Protein AF-A0AAD3T9Q0-F1 (afdb_monomer_lite)

Foldseek 3Di:
DDDDDDDDPPPDPPDPDDVVVVVVVVVVVVVVVVVPPDDPLRVVVVVVVVDDDPPCLQVQSDPPDPQNCPTRQFHADPPSHTDGGDRDDPDPPDDDDPVPPPPDDDDDDDPPPPPVVVDDD

Radius of gyration: 26.7 Å; chains: 1; bounding box: 30×69×76 Å

pLDDT: mean 71.93, std 17.14, range [41.38, 94.06]

Structure (mmCIF, N/CA/C/O backbone):
data_AF-A0AAD3T9Q0-F1
#
_entry.id   AF-A0AAD3T9Q0-F1
#
loop_
_atom_site.group_PDB
_atom_site.id
_atom_site.type_symbol
_atom_site.label_atom_id
_atom_site.label_alt_id
_atom_site.label_comp_id
_atom_site.label_asym_id
_atom_site.label_entity_id
_atom_site.label_seq_id
_atom_site.pdbx_PDB_ins_code
_atom_site.Cartn_x
_a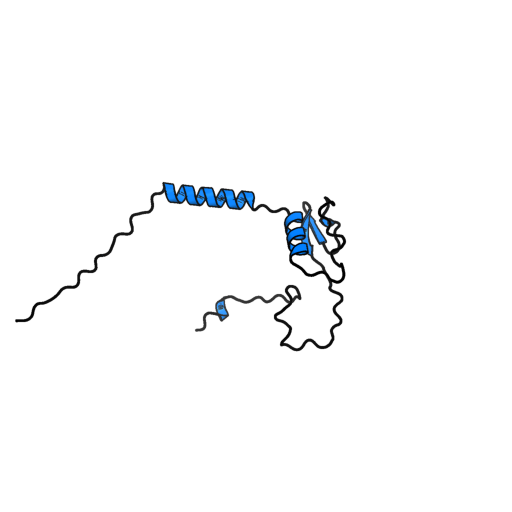tom_site.Cartn_y
_atom_site.Cartn_z
_atom_site.occupancy
_atom_site.B_iso_or_equiv
_atom_site.auth_seq_id
_atom_site.auth_comp_id
_atom_site.auth_asym_id
_atom_site.auth_atom_id
_atom_site.pdbx_PDB_model_num
ATOM 1 N N . MET A 1 1 ? 9.431 -57.818 58.057 1.00 43.84 1 MET A N 1
ATOM 2 C CA . MET A 1 1 ? 9.690 -56.364 58.006 1.00 43.84 1 MET A CA 1
ATOM 3 C C . MET A 1 1 ? 9.449 -55.894 56.583 1.00 43.84 1 MET A C 1
ATOM 5 O O . MET A 1 1 ? 10.205 -56.279 55.707 1.00 43.84 1 MET A O 1
ATOM 9 N N . GLY A 1 2 ? 8.376 -55.151 56.332 1.00 46.41 2 GLY A N 1
ATOM 10 C CA . GLY A 1 2 ? 8.101 -54.575 55.016 1.00 46.41 2 GLY A CA 1
ATOM 11 C C . GLY A 1 2 ? 7.403 -53.241 55.217 1.00 46.41 2 GLY A C 1
ATOM 12 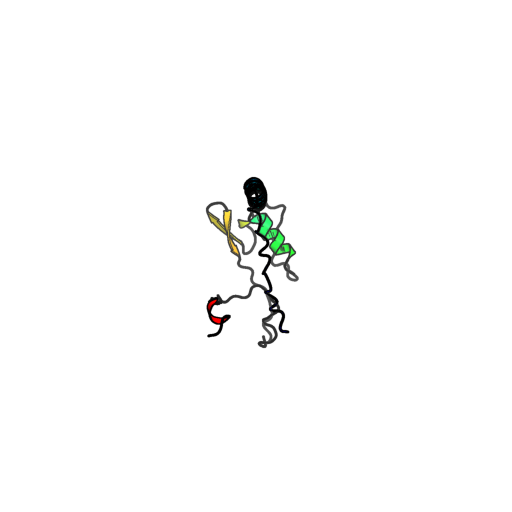O O . GLY A 1 2 ? 6.208 -53.206 55.489 1.00 46.41 2 GLY A O 1
ATOM 13 N N . SER A 1 3 ? 8.171 -52.158 55.203 1.00 46.38 3 SER A N 1
ATOM 14 C CA . SER A 1 3 ? 7.682 -50.790 55.351 1.00 46.38 3 SER A CA 1
ATOM 15 C C . SER A 1 3 ? 6.945 -50.384 54.075 1.00 46.38 3 SER A C 1
ATOM 17 O O . SER A 1 3 ? 7.551 -50.267 53.014 1.00 46.38 3 SER A O 1
ATOM 19 N N . SER A 1 4 ? 5.631 -50.180 54.173 1.00 47.03 4 SER A N 1
ATOM 20 C CA . SER A 1 4 ? 4.832 -49.629 53.078 1.00 47.03 4 SER A CA 1
ATOM 21 C C . SER A 1 4 ? 5.047 -48.113 53.008 1.00 47.03 4 SER A C 1
ATOM 23 O O . SER A 1 4 ? 4.692 -47.390 53.938 1.00 47.03 4 SER A O 1
ATOM 25 N N . LEU A 1 5 ? 5.673 -47.635 51.930 1.00 57.94 5 LEU A N 1
ATOM 26 C CA . LEU A 1 5 ? 5.883 -46.214 51.635 1.00 57.94 5 LEU A CA 1
ATOM 27 C C . LEU A 1 5 ? 4.757 -45.719 50.722 1.00 57.94 5 LEU A C 1
ATOM 29 O O . LEU A 1 5 ? 4.727 -46.026 49.533 1.00 57.94 5 LEU A O 1
ATOM 33 N N . THR A 1 6 ? 3.833 -44.928 51.263 1.00 51.44 6 THR A N 1
ATOM 34 C CA . THR A 1 6 ? 2.826 -44.226 50.457 1.00 51.44 6 THR A CA 1
ATOM 35 C C . THR A 1 6 ? 3.408 -42.916 49.926 1.00 51.44 6 THR A C 1
ATOM 37 O O . THR A 1 6 ? 3.654 -41.991 50.702 1.00 51.44 6 THR A O 1
ATOM 40 N N . ILE A 1 7 ? 3.606 -42.809 48.610 1.00 62.97 7 ILE A N 1
ATOM 41 C CA . ILE A 1 7 ? 3.955 -41.546 47.944 1.00 62.97 7 ILE A CA 1
ATOM 42 C C . ILE A 1 7 ? 2.699 -40.670 47.911 1.00 62.97 7 ILE A C 1
ATOM 44 O O . ILE A 1 7 ? 1.715 -41.001 47.250 1.00 62.97 7 ILE A O 1
ATOM 48 N N . LYS A 1 8 ? 2.715 -39.554 48.644 1.00 68.44 8 LYS A N 1
ATOM 49 C CA . LYS A 1 8 ? 1.622 -38.577 48.656 1.00 68.44 8 LYS A CA 1
ATOM 50 C C . LYS A 1 8 ? 1.935 -37.479 47.643 1.00 68.44 8 LYS A C 1
ATOM 52 O O . LYS A 1 8 ? 2.852 -36.690 47.853 1.00 68.44 8 LYS A O 1
ATOM 57 N N . CYS A 1 9 ? 1.196 -37.437 46.535 1.00 56.62 9 CYS A N 1
ATOM 58 C CA . CYS A 1 9 ? 1.300 -36.352 45.562 1.00 56.62 9 CYS A CA 1
ATOM 59 C C . CYS A 1 9 ? 0.895 -35.033 46.234 1.00 56.62 9 CYS A C 1
ATOM 61 O O . CYS A 1 9 ? -0.265 -34.839 46.598 1.00 56.62 9 CYS A O 1
ATOM 63 N N . HIS A 1 10 ? 1.858 -34.130 46.410 1.00 54.00 10 HIS A N 1
ATOM 64 C CA . HIS A 1 10 ? 1.606 -32.771 46.869 1.00 54.00 10 HIS A CA 1
ATOM 65 C C . HIS A 1 10 ? 1.039 -31.983 45.684 1.00 54.00 10 HIS A C 1
ATOM 67 O O . HIS A 1 10 ? 1.775 -31.418 44.877 1.00 54.00 10 HIS A O 1
ATOM 73 N N . HIS A 1 11 ? -0.282 -32.012 45.520 1.00 56.34 11 HIS A N 1
ATOM 74 C CA . HIS A 1 11 ? -0.945 -31.169 44.536 1.00 56.34 11 HIS A CA 1
ATOM 75 C C . HIS A 1 11 ? -0.814 -29.721 45.017 1.00 56.34 11 HIS A C 1
ATOM 77 O O . HIS A 1 11 ? -1.487 -29.323 45.965 1.00 56.34 11 HIS A O 1
ATOM 83 N N . ASN A 1 12 ? 0.096 -28.948 44.417 1.00 57.94 12 ASN A N 1
ATOM 84 C CA . ASN A 1 12 ? 0.189 -27.515 44.671 1.00 57.94 12 ASN A CA 1
ATOM 85 C C . ASN A 1 12 ? -1.084 -26.861 44.109 1.00 57.94 12 ASN A C 1
ATOM 87 O O . ASN A 1 12 ? -1.280 -26.897 42.890 1.00 57.94 12 ASN A O 1
ATOM 91 N N . PRO A 1 13 ? -1.983 -26.313 44.944 1.00 54.88 13 PRO A N 1
ATOM 92 C CA . PRO A 1 13 ? -3.158 -25.633 44.433 1.00 54.88 13 PRO A CA 1
ATOM 93 C C . PRO A 1 13 ? -2.687 -24.377 43.696 1.00 54.88 13 PRO A C 1
ATOM 95 O O . PRO A 1 13 ? -2.115 -23.468 44.296 1.00 54.88 13 PRO A O 1
ATOM 98 N N . GLN A 1 14 ? -2.897 -24.338 42.379 1.00 60.72 14 GLN A N 1
ATOM 99 C CA . GLN A 1 14 ? -2.727 -23.120 41.594 1.00 60.72 14 GLN A CA 1
ATOM 100 C C . GLN A 1 14 ? -3.664 -22.066 42.187 1.00 60.72 14 GLN A C 1
ATOM 102 O O . GLN A 1 14 ? -4.888 -22.192 42.122 1.00 60.72 14 GLN A O 1
ATOM 107 N N . LYS A 1 15 ? -3.075 -21.070 42.854 1.00 62.28 15 LYS A N 1
ATOM 108 C CA . LYS A 1 15 ? -3.804 -19.967 43.474 1.00 62.28 15 LYS A CA 1
ATOM 109 C C . LYS A 1 15 ? -4.628 -19.280 42.378 1.00 62.28 15 LYS A C 1
ATOM 111 O O . LYS A 1 15 ? -4.050 -18.958 41.339 1.00 62.28 15 LYS A O 1
ATOM 116 N N . PRO A 1 16 ? -5.935 -19.037 42.576 1.00 57.84 16 PRO A N 1
ATOM 117 C CA . PRO A 1 16 ? -6.732 -18.327 41.586 1.00 57.84 16 PRO A CA 1
ATOM 118 C C . PRO A 1 16 ? -6.083 -16.965 41.329 1.00 57.84 16 PRO A C 1
ATOM 120 O O . PRO A 1 16 ? -5.876 -16.175 42.255 1.00 57.84 16 PRO A O 1
ATOM 123 N N . SER A 1 17 ? -5.684 -16.724 40.079 1.00 63.44 17 SER A N 1
ATOM 124 C CA . SER A 1 17 ? -5.114 -15.449 39.658 1.00 63.44 17 SER A CA 1
ATOM 125 C C . SER A 1 17 ? -6.122 -14.343 39.958 1.00 63.44 17 SER A C 1
ATOM 127 O O . SER A 1 17 ? -7.280 -14.436 39.552 1.00 63.44 17 SER A O 1
ATOM 129 N N . SER A 1 18 ? -5.684 -13.322 40.702 1.00 72.38 18 SER A N 1
ATOM 130 C CA . SER A 1 18 ? -6.526 -12.194 41.110 1.00 72.38 18 SER A CA 1
ATOM 131 C C . SER A 1 18 ? -7.237 -11.581 39.895 1.00 72.38 18 SER A C 1
ATOM 133 O O . SER A 1 18 ? -6.577 -11.358 38.874 1.00 72.38 18 SER A O 1
ATOM 135 N N . PRO A 1 19 ? -8.539 -11.246 39.992 1.00 71.56 19 PRO A N 1
ATOM 136 C CA . PRO A 1 19 ? -9.285 -10.641 38.888 1.00 71.56 19 PRO A CA 1
ATOM 137 C C . PRO A 1 19 ? -8.626 -9.346 38.400 1.00 71.56 19 PRO A C 1
ATOM 139 O O . PRO A 1 19 ? -8.653 -9.050 37.211 1.00 71.56 19 PRO A O 1
ATOM 142 N N . ILE A 1 20 ? -7.937 -8.625 39.290 1.00 77.62 20 ILE A N 1
ATOM 143 C CA . ILE A 1 20 ? -7.200 -7.393 38.979 1.00 77.62 20 ILE A CA 1
ATOM 144 C C . ILE A 1 20 ? -6.138 -7.642 37.903 1.00 77.62 20 ILE A C 1
ATOM 146 O O . ILE A 1 20 ? -5.989 -6.837 36.992 1.00 77.62 20 ILE A O 1
ATOM 150 N N . HIS A 1 21 ? -5.439 -8.776 37.972 1.00 79.00 21 HIS A N 1
ATOM 151 C CA . HIS A 1 21 ? -4.376 -9.114 37.028 1.00 79.00 21 HIS A CA 1
ATOM 152 C C . HIS A 1 21 ? -4.929 -9.472 35.642 1.00 79.00 21 HIS A C 1
ATOM 154 O O . HIS A 1 21 ? -4.287 -9.237 34.623 1.00 79.00 21 HIS A O 1
ATOM 160 N N . PHE A 1 22 ? -6.137 -10.034 35.603 1.00 78.94 22 PHE A N 1
ATOM 161 C CA . PHE A 1 22 ? -6.850 -10.290 34.358 1.00 78.94 22 PHE A CA 1
ATOM 162 C C . PHE A 1 22 ? -7.337 -8.980 33.725 1.00 78.94 22 PHE A C 1
ATOM 164 O O . PHE A 1 22 ? -7.124 -8.760 32.536 1.00 78.94 22 PHE A O 1
ATOM 171 N N . PHE A 1 23 ? -7.912 -8.073 34.524 1.00 81.31 23 PHE A N 1
ATOM 172 C CA . PHE A 1 23 ? -8.354 -6.757 34.056 1.00 81.31 23 PHE A CA 1
ATOM 173 C C . PHE A 1 23 ? -7.197 -5.886 33.551 1.00 81.31 23 PHE A C 1
ATOM 175 O O . PHE A 1 23 ? -7.351 -5.217 32.531 1.00 81.31 23 PHE A O 1
ATOM 182 N N . THR A 1 24 ? -6.031 -5.906 34.205 1.00 87.25 24 THR A N 1
ATOM 183 C CA . THR A 1 24 ? -4.853 -5.161 33.733 1.00 87.25 24 THR A CA 1
ATOM 184 C C . THR A 1 24 ? -4.317 -5.717 32.420 1.00 87.25 24 THR A C 1
ATOM 186 O O . THR A 1 24 ? -4.076 -4.941 31.499 1.00 87.25 24 THR A O 1
ATOM 189 N N . LEU A 1 25 ? -4.189 -7.041 32.288 1.00 84.81 25 LEU A N 1
ATOM 190 C CA . LEU A 1 25 ? -3.768 -7.677 31.035 1.00 84.81 25 LEU A CA 1
ATOM 191 C C . LEU A 1 25 ? -4.750 -7.395 29.894 1.00 84.81 25 LEU A C 1
ATOM 193 O O . LEU A 1 25 ? -4.324 -7.056 28.791 1.00 84.81 25 LEU A O 1
ATOM 197 N N . LEU A 1 26 ? -6.054 -7.473 30.168 1.00 87.44 26 LEU A N 1
ATOM 198 C CA . LEU A 1 26 ? -7.096 -7.142 29.200 1.00 87.44 26 LEU A CA 1
ATOM 199 C C . LEU A 1 26 ? -7.003 -5.674 28.765 1.00 87.44 26 LEU A C 1
ATOM 201 O O . LEU A 1 26 ? -7.069 -5.380 27.576 1.00 87.44 26 LEU A O 1
ATOM 205 N N . CYS A 1 27 ? -6.802 -4.753 29.707 1.00 86.25 27 CYS A N 1
ATOM 206 C CA . CYS A 1 27 ? -6.669 -3.329 29.414 1.00 86.25 27 CYS A CA 1
ATOM 207 C C . CYS A 1 27 ? -5.426 -3.038 28.559 1.00 86.25 27 CYS 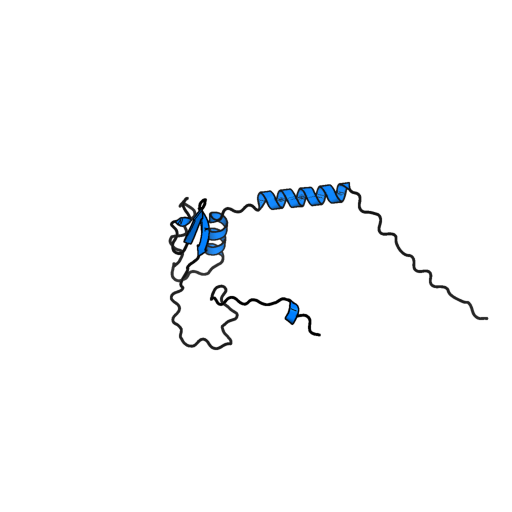A C 1
ATOM 209 O O . CYS A 1 27 ? -5.516 -2.347 27.546 1.00 86.25 27 CYS A O 1
ATOM 211 N N . ILE A 1 28 ? -4.281 -3.638 28.903 1.00 86.12 28 ILE A N 1
ATOM 212 C CA . ILE A 1 28 ? -3.046 -3.539 28.113 1.00 86.12 28 ILE A CA 1
ATOM 213 C C . ILE A 1 28 ? -3.277 -4.084 26.700 1.00 86.12 28 ILE A C 1
ATOM 215 O O . ILE A 1 28 ? -2.886 -3.444 25.725 1.00 86.12 28 ILE A O 1
ATOM 219 N N . PHE A 1 29 ? -3.939 -5.231 26.563 1.00 82.62 29 PHE A N 1
ATOM 220 C CA . PHE A 1 29 ? -4.252 -5.815 25.260 1.00 82.62 29 PHE A CA 1
ATOM 221 C C . PHE A 1 29 ? -5.129 -4.885 24.405 1.00 82.62 29 PHE A C 1
ATOM 223 O O . PHE A 1 29 ? -4.808 -4.635 23.243 1.00 82.62 29 PHE A O 1
ATOM 230 N N . LEU A 1 30 ? -6.183 -4.307 24.987 1.00 83.38 30 LEU A N 1
ATOM 231 C CA . LEU A 1 30 ? -7.077 -3.372 24.294 1.00 83.38 30 LEU A CA 1
ATOM 232 C C . LEU A 1 30 ? -6.359 -2.084 23.863 1.00 83.38 30 LEU A C 1
ATOM 234 O O . LEU A 1 30 ? -6.571 -1.615 22.744 1.00 83.38 30 LEU A O 1
ATOM 238 N N . LEU A 1 31 ? -5.474 -1.542 24.704 1.00 78.62 31 LEU A N 1
ATOM 239 C CA . LEU A 1 31 ? -4.658 -0.367 24.372 1.00 78.62 31 LEU A CA 1
ATOM 240 C C . LEU A 1 31 ? -3.713 -0.640 23.194 1.00 78.62 31 LEU A C 1
ATOM 242 O O . LEU A 1 31 ? -3.585 0.195 22.299 1.00 78.62 31 LEU A O 1
ATOM 246 N N . ASN A 1 32 ? -3.093 -1.822 23.156 1.00 74.81 32 ASN A N 1
ATOM 247 C CA . ASN A 1 32 ? -2.230 -2.228 22.045 1.00 74.81 32 ASN A CA 1
ATOM 248 C C . ASN A 1 32 ? -3.018 -2.398 20.739 1.00 74.81 32 ASN A C 1
ATOM 250 O O . ASN A 1 32 ? -2.565 -1.947 19.690 1.00 74.81 32 ASN A O 1
ATOM 254 N N . VAL A 1 33 ? -4.210 -3.000 20.792 1.00 72.62 33 VAL A N 1
ATOM 255 C CA . VAL A 1 33 ? -5.087 -3.152 19.618 1.00 72.62 33 VAL A CA 1
ATOM 256 C C . VAL A 1 33 ? -5.530 -1.794 19.069 1.00 72.62 33 VAL A C 1
ATOM 258 O O . VAL A 1 33 ? -5.503 -1.593 17.857 1.00 72.62 33 VAL A O 1
ATOM 261 N N . ALA A 1 34 ? -5.892 -0.846 19.936 1.00 67.81 34 ALA A N 1
ATOM 262 C CA . ALA A 1 34 ? -6.284 0.498 19.515 1.00 67.81 34 ALA A CA 1
ATOM 263 C C . ALA A 1 34 ? -5.125 1.252 18.832 1.00 67.81 34 ALA A C 1
ATOM 265 O O . ALA A 1 34 ? -5.317 1.871 17.781 1.00 67.81 34 ALA A O 1
ATOM 266 N N . ALA A 1 35 ? -3.913 1.139 19.383 1.00 64.44 35 ALA A N 1
ATOM 267 C CA . ALA A 1 35 ? -2.701 1.717 18.800 1.00 64.44 35 ALA A CA 1
ATOM 268 C C . ALA A 1 35 ? -2.279 1.041 17.480 1.00 64.44 35 ALA A C 1
ATOM 270 O O . ALA A 1 35 ? -1.628 1.665 16.646 1.00 64.44 35 ALA A O 1
ATOM 271 N N . ALA A 1 36 ? -2.670 -0.218 17.261 1.00 61.44 36 ALA A N 1
ATOM 272 C CA . ALA A 1 36 ? -2.335 -0.995 16.069 1.00 61.44 36 ALA A CA 1
ATOM 273 C C . ALA A 1 36 ? -3.268 -0.751 14.868 1.00 61.44 36 ALA A C 1
ATOM 275 O O . ALA A 1 36 ? -3.155 -1.457 13.863 1.00 61.44 36 ALA A O 1
ATOM 276 N N . SER A 1 37 ? -4.166 0.238 14.931 1.00 61.28 37 SER A N 1
ATOM 277 C CA . SER A 1 37 ? -4.987 0.663 13.791 1.00 61.28 37 SER A CA 1
ATOM 278 C C . SER A 1 37 ? -4.134 1.366 12.720 1.00 61.28 37 SER A C 1
ATOM 280 O O . SER A 1 37 ? -4.220 2.569 12.487 1.00 61.28 37 SER A O 1
ATOM 282 N N . LYS A 1 38 ? -3.262 0.602 12.054 1.00 67.69 38 LYS A N 1
ATOM 283 C CA . LYS A 1 38 ? -2.465 1.091 10.928 1.00 67.69 38 LYS A CA 1
ATOM 284 C C . LYS A 1 38 ? -3.398 1.484 9.789 1.00 67.69 38 LYS A C 1
ATOM 286 O O . LYS A 1 38 ? -4.258 0.708 9.372 1.00 67.69 38 LYS A O 1
ATOM 291 N N . SER A 1 39 ? -3.201 2.693 9.273 1.00 86.06 39 SER A N 1
ATOM 292 C CA . SER A 1 39 ? -3.842 3.122 8.035 1.00 86.06 39 SER A CA 1
ATOM 293 C C . SER A 1 39 ? -3.358 2.257 6.870 1.00 86.06 39 SER A C 1
ATOM 295 O O . SER A 1 39 ? -2.221 1.777 6.873 1.00 86.06 39 SER A O 1
ATOM 297 N N . ASP A 1 40 ? -4.193 2.092 5.844 1.00 88.69 40 ASP A N 1
ATOM 298 C CA . ASP A 1 40 ? -3.808 1.321 4.653 1.00 88.69 40 ASP A CA 1
ATOM 299 C C . ASP A 1 40 ? -2.551 1.885 4.000 1.00 88.69 40 ASP A C 1
ATOM 301 O O . ASP A 1 40 ? -1.658 1.135 3.62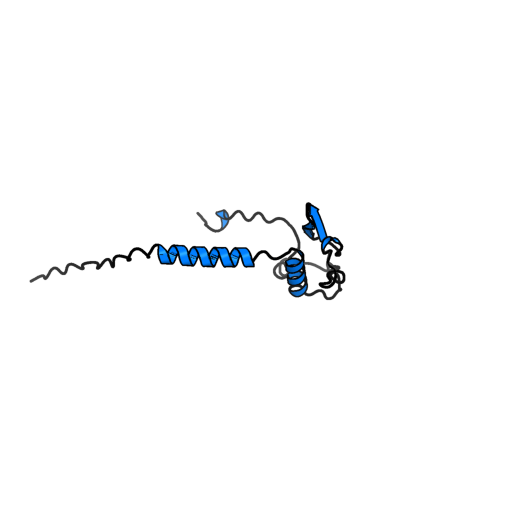4 1.00 88.69 40 ASP A O 1
ATOM 305 N N . LYS A 1 41 ? -2.421 3.213 3.974 1.00 89.94 41 LYS A N 1
ATOM 306 C CA . LYS A 1 41 ? -1.206 3.895 3.533 1.00 89.94 41 LYS A CA 1
ATOM 307 C C . LYS A 1 41 ? 0.036 3.425 4.298 1.00 89.94 41 LYS A C 1
ATOM 309 O O . LYS A 1 41 ? 1.052 3.125 3.679 1.00 89.94 41 LYS A O 1
ATOM 314 N N . SER A 1 42 ? -0.032 3.342 5.629 1.00 89.19 42 SER A N 1
ATOM 315 C CA . SER A 1 42 ? 1.096 2.868 6.441 1.00 89.19 42 SER A CA 1
ATOM 316 C C . SER A 1 42 ? 1.439 1.413 6.125 1.00 89.19 42 SER A C 1
ATOM 318 O O . SER A 1 42 ? 2.617 1.098 5.976 1.00 89.19 42 SER A O 1
ATOM 320 N N . ALA A 1 43 ? 0.432 0.551 5.966 1.00 90.12 43 ALA A N 1
ATOM 321 C CA . ALA A 1 43 ? 0.642 -0.847 5.596 1.00 90.12 43 ALA A CA 1
ATOM 322 C C . ALA A 1 43 ? 1.282 -0.990 4.202 1.00 90.12 43 ALA A C 1
ATOM 324 O O . ALA A 1 43 ? 2.186 -1.802 4.016 1.00 90.12 43 ALA A O 1
ATOM 325 N N . LEU A 1 44 ? 0.873 -0.169 3.230 1.00 91.81 44 LEU A N 1
ATOM 326 C CA . LEU A 1 44 ? 1.455 -0.162 1.886 1.00 91.81 44 LEU A CA 1
ATOM 327 C C . LEU A 1 44 ? 2.909 0.340 1.873 1.00 91.81 44 LEU A C 1
ATOM 329 O O . LEU A 1 44 ? 3.733 -0.184 1.126 1.00 91.81 44 LEU A O 1
ATOM 333 N N . MET A 1 45 ? 3.259 1.313 2.715 1.00 92.06 45 MET A N 1
ATOM 334 C CA . MET A 1 45 ? 4.651 1.764 2.842 1.00 92.06 45 MET A CA 1
ATOM 335 C C . MET A 1 45 ? 5.543 0.703 3.494 1.00 92.06 45 MET A C 1
ATOM 337 O O . MET A 1 45 ? 6.667 0.486 3.044 1.00 92.06 45 MET A O 1
ATOM 341 N N . GLU A 1 46 ? 5.046 0.005 4.518 1.00 90.44 46 GLU A N 1
ATOM 342 C CA . GLU A 1 46 ? 5.751 -1.146 5.097 1.00 90.44 46 GLU A CA 1
ATOM 343 C C . GLU A 1 46 ? 5.949 -2.250 4.057 1.00 90.44 46 GLU A C 1
ATOM 345 O O . GLU A 1 46 ? 7.051 -2.784 3.935 1.00 90.44 46 GLU A O 1
ATOM 350 N N . PHE A 1 47 ? 4.920 -2.527 3.252 1.00 89.88 47 PHE A N 1
ATOM 351 C CA . PHE A 1 47 ? 5.016 -3.460 2.137 1.00 89.88 47 PHE A CA 1
ATOM 352 C C . PHE A 1 47 ? 6.119 -3.051 1.153 1.00 89.88 47 PHE A C 1
ATOM 354 O O . PHE A 1 47 ? 7.008 -3.858 0.884 1.00 89.88 47 PHE A O 1
ATOM 361 N N . LYS A 1 48 ? 6.122 -1.794 0.686 1.00 90.38 48 LYS A N 1
ATOM 362 C CA . LYS A 1 48 ? 7.159 -1.257 -0.210 1.00 90.38 48 LYS A CA 1
ATOM 363 C C . LYS A 1 48 ? 8.567 -1.441 0.359 1.00 90.38 48 LYS A C 1
ATOM 365 O O . LYS A 1 48 ? 9.461 -1.846 -0.370 1.00 90.38 48 LYS A O 1
ATOM 370 N N . ASN A 1 49 ? 8.757 -1.175 1.650 1.00 89.94 49 ASN A N 1
ATOM 371 C CA . ASN A 1 49 ? 10.060 -1.319 2.303 1.00 89.94 49 ASN A CA 1
ATOM 372 C C . ASN A 1 49 ? 10.481 -2.785 2.494 1.00 89.94 49 ASN A C 1
ATOM 374 O O . ASN A 1 49 ? 11.670 -3.067 2.620 1.00 89.94 49 ASN A O 1
ATOM 378 N N . SER A 1 50 ? 9.522 -3.712 2.539 1.00 87.31 50 SER A N 1
ATOM 379 C CA . SER A 1 50 ? 9.787 -5.145 2.708 1.00 87.31 50 SER A CA 1
ATOM 380 C C . SER A 1 50 ? 10.137 -5.875 1.408 1.00 87.31 50 SER A C 1
ATOM 382 O O . SER A 1 50 ? 10.671 -6.982 1.462 1.00 87.31 50 SER A O 1
ATOM 384 N N . VAL A 1 51 ? 9.842 -5.284 0.245 1.00 85.00 51 VAL A N 1
ATOM 385 C CA . VAL A 1 51 ? 10.062 -5.910 -1.065 1.00 85.00 51 VAL A CA 1
ATOM 386 C C . VAL A 1 51 ? 11.252 -5.286 -1.785 1.00 85.00 51 VAL A C 1
ATOM 388 O O . VAL A 1 51 ? 11.433 -4.072 -1.800 1.00 85.00 51 VAL A O 1
ATOM 391 N N . SER A 1 52 ? 12.073 -6.124 -2.418 1.00 83.44 52 SER A N 1
ATOM 392 C CA . SER A 1 52 ? 13.124 -5.641 -3.312 1.00 83.44 52 SER A CA 1
ATOM 393 C C . SER A 1 52 ? 12.497 -5.297 -4.662 1.00 83.44 52 SER A C 1
ATOM 395 O O . SER A 1 52 ? 11.997 -6.183 -5.354 1.00 83.44 52 SER A O 1
ATOM 397 N N . ASP A 1 53 ? 12.504 -4.014 -5.022 1.00 82.75 53 ASP A N 1
ATOM 398 C CA . ASP A 1 53 ? 11.932 -3.493 -6.268 1.00 82.75 53 ASP A CA 1
ATOM 399 C C . ASP A 1 53 ? 13.035 -2.993 -7.224 1.00 82.75 53 ASP A C 1
ATOM 401 O O . ASP A 1 53 ? 13.219 -1.786 -7.395 1.00 82.75 53 ASP A O 1
ATOM 405 N N . PRO A 1 54 ? 13.814 -3.896 -7.851 1.00 81.62 54 PRO A N 1
ATOM 406 C CA . PRO A 1 54 ? 14.923 -3.512 -8.729 1.00 81.62 54 PRO A CA 1
ATOM 407 C C . PRO A 1 54 ? 14.466 -2.827 -10.024 1.00 81.62 54 PRO A C 1
ATOM 409 O O . PRO A 1 54 ? 15.272 -2.183 -10.690 1.00 81.62 54 PRO A O 1
ATOM 412 N N . PHE A 1 55 ? 13.189 -2.970 -10.394 1.00 82.88 55 PHE A N 1
ATOM 413 C CA . PHE A 1 55 ? 12.618 -2.403 -11.618 1.00 82.88 55 PHE A CA 1
ATOM 414 C C . PHE A 1 55 ? 11.792 -1.133 -11.368 1.00 82.88 55 PHE A C 1
ATOM 416 O O . PHE A 1 55 ? 11.276 -0.555 -12.323 1.00 82.88 55 PHE A O 1
ATOM 423 N N . GLY A 1 56 ? 11.665 -0.690 -10.113 1.00 86.06 56 GLY A N 1
ATOM 424 C CA . GLY A 1 56 ? 10.933 0.524 -9.757 1.00 86.06 56 GLY A CA 1
ATOM 425 C C . GLY A 1 56 ? 9.430 0.445 -10.038 1.00 86.06 56 GLY A C 1
ATOM 426 O O . GLY A 1 56 ? 8.811 1.463 -10.347 1.00 86.06 56 GLY A O 1
ATOM 427 N N . VAL A 1 57 ? 8.815 -0.738 -9.964 1.00 87.25 57 VAL A N 1
ATOM 428 C CA . VAL A 1 57 ? 7.371 -0.914 -10.201 1.00 87.25 57 VAL A CA 1
ATOM 429 C C . VAL A 1 57 ? 6.542 -0.121 -9.179 1.00 87.25 57 VAL A C 1
ATOM 431 O O . VAL A 1 57 ? 5.476 0.401 -9.511 1.00 87.25 57 VAL A O 1
ATOM 434 N N . LEU A 1 58 ? 7.050 0.048 -7.956 1.00 90.31 58 LEU A N 1
ATOM 435 C CA . LEU A 1 58 ? 6.409 0.777 -6.855 1.00 90.31 58 LEU A CA 1
ATOM 436 C C . LEU A 1 58 ? 6.820 2.259 -6.794 1.00 90.31 58 LEU A C 1
ATOM 438 O O . LEU A 1 58 ? 6.745 2.891 -5.733 1.00 90.31 58 LEU A O 1
ATOM 442 N N . TRP A 1 59 ? 7.268 2.842 -7.910 1.00 88.56 59 TRP A N 1
ATOM 443 C CA . TRP A 1 59 ? 7.729 4.237 -7.962 1.00 88.56 59 TRP A CA 1
ATOM 444 C C . TRP A 1 59 ? 6.669 5.239 -7.479 1.00 88.56 59 TRP A C 1
ATOM 446 O O . TRP A 1 59 ? 6.996 6.178 -6.763 1.00 88.56 59 TRP A O 1
ATOM 456 N N . SER A 1 60 ? 5.397 5.006 -7.813 1.00 90.50 60 SER A N 1
ATOM 457 C CA . SER A 1 60 ? 4.273 5.893 -7.469 1.00 90.50 60 SER A CA 1
ATOM 458 C C . SER A 1 60 ? 3.837 5.815 -6.001 1.00 90.50 60 SER A C 1
ATOM 460 O O . SER A 1 60 ? 3.045 6.641 -5.553 1.00 90.50 60 SER A O 1
ATOM 462 N N . TRP A 1 61 ? 4.340 4.833 -5.249 1.00 92.38 61 TRP A N 1
ATOM 463 C CA . TRP A 1 61 ? 4.011 4.638 -3.840 1.00 92.38 61 TRP A CA 1
ATOM 464 C C . TRP A 1 61 ? 4.848 5.594 -2.985 1.00 92.38 61 TRP A C 1
ATOM 466 O O . TRP A 1 61 ? 5.924 5.237 -2.498 1.00 92.38 61 TRP A O 1
ATOM 476 N N . ASP A 1 62 ? 4.388 6.836 -2.863 1.00 88.12 62 ASP A N 1
ATOM 477 C CA . ASP A 1 62 ? 5.101 7.921 -2.184 1.00 88.12 62 ASP A CA 1
ATOM 478 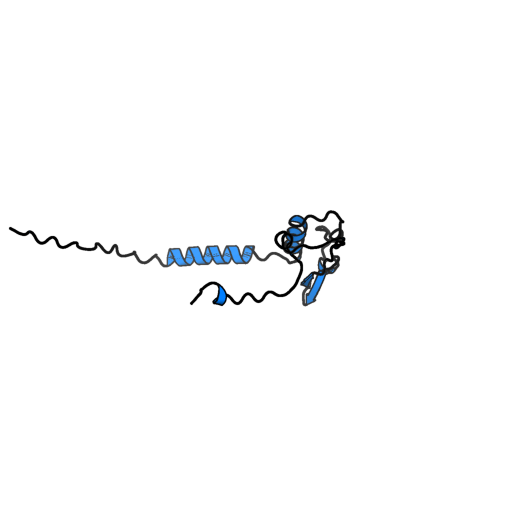C C . ASP A 1 62 ? 4.410 8.303 -0.868 1.00 88.12 62 ASP A C 1
ATOM 480 O O . ASP A 1 62 ? 3.226 8.643 -0.845 1.00 88.12 62 ASP A O 1
ATOM 484 N N . SER A 1 63 ? 5.165 8.315 0.235 1.00 86.25 63 SER A N 1
ATOM 485 C CA . SER A 1 63 ? 4.679 8.752 1.549 1.00 86.25 63 SER A CA 1
ATOM 486 C C . SER A 1 63 ? 4.160 10.192 1.566 1.00 86.25 63 SER A C 1
ATOM 488 O O . SER A 1 63 ? 3.315 10.519 2.402 1.00 86.25 63 SER A O 1
ATOM 490 N N . SER A 1 64 ? 4.637 11.039 0.659 1.00 85.94 64 SER A N 1
ATOM 491 C CA . SER A 1 64 ? 4.251 12.446 0.522 1.00 85.94 64 SER A CA 1
ATOM 492 C C . SER A 1 64 ? 2.869 12.601 -0.116 1.00 85.94 64 SER A C 1
ATOM 494 O O . SER A 1 64 ? 2.168 13.568 0.168 1.00 85.94 64 SER A O 1
ATOM 496 N N . ASN A 1 65 ? 2.439 11.633 -0.932 1.00 82.00 65 ASN A N 1
ATOM 497 C CA . ASN A 1 65 ? 1.111 11.631 -1.536 1.00 82.00 65 ASN A CA 1
ATOM 498 C C . ASN A 1 65 ? 0.071 11.148 -0.508 1.00 82.00 65 ASN A C 1
ATOM 500 O O . ASN A 1 65 ? 0.219 10.078 0.090 1.00 82.00 65 ASN A O 1
ATOM 504 N N . SER A 1 66 ? -0.970 11.942 -0.250 1.00 80.62 66 SER A N 1
ATOM 505 C CA . SER A 1 66 ? -2.059 11.577 0.669 1.00 80.62 66 SER A CA 1
ATOM 506 C C . SER A 1 66 ? -2.929 10.445 0.130 1.00 80.62 66 SER A C 1
ATOM 508 O O . SER A 1 66 ? -3.453 9.659 0.920 1.00 80.62 66 SER A O 1
ATOM 510 N N . ASP A 1 67 ? -3.029 10.325 -1.192 1.00 89.31 67 ASP A N 1
ATOM 511 C CA . ASP A 1 67 ? -4.059 9.536 -1.851 1.00 89.31 67 ASP A CA 1
ATOM 512 C C . ASP A 1 67 ? -3.480 8.206 -2.332 1.00 89.31 67 ASP A C 1
ATOM 514 O O . ASP A 1 67 ? -3.186 8.012 -3.515 1.00 89.31 67 ASP A O 1
ATOM 518 N N . HIS A 1 68 ? -3.333 7.250 -1.411 1.00 91.25 68 HIS A N 1
ATOM 519 C CA . HIS A 1 68 ? -2.761 5.925 -1.701 1.00 91.25 68 HIS A CA 1
ATOM 520 C C . HIS A 1 68 ? -3.547 5.119 -2.743 1.00 91.25 68 HIS A C 1
ATOM 522 O O . HIS A 1 68 ? -3.002 4.215 -3.366 1.00 91.25 68 HIS A O 1
ATOM 528 N N . CYS A 1 69 ? -4.812 5.460 -2.984 1.00 92.94 69 CYS A N 1
ATOM 529 C CA . CYS A 1 69 ? -5.638 4.848 -4.025 1.00 92.94 69 CYS A CA 1
ATOM 530 C C . CYS A 1 69 ? -5.213 5.225 -5.452 1.00 92.94 69 CYS A C 1
ATOM 532 O O . CYS A 1 69 ? -5.605 4.548 -6.396 1.00 92.94 69 CYS A O 1
ATOM 534 N N . SER A 1 70 ? -4.436 6.301 -5.613 1.00 92.50 70 SER A N 1
ATOM 535 C CA . SER A 1 70 ? -3.881 6.723 -6.908 1.00 92.50 70 SER A CA 1
ATOM 536 C C . SER A 1 70 ? -2.597 5.979 -7.281 1.00 92.50 70 SER A C 1
ATOM 538 O O . SER A 1 70 ? -2.087 6.126 -8.391 1.00 92.50 70 SER A O 1
ATOM 540 N N . TRP A 1 71 ? -2.047 5.195 -6.352 1.00 94.06 71 TRP A N 1
ATOM 541 C CA . TRP A 1 71 ? -0.796 4.491 -6.561 1.00 94.06 71 TRP A CA 1
ATOM 542 C C . TRP A 1 71 ? -0.957 3.355 -7.568 1.00 94.06 71 TRP A C 1
ATOM 544 O O . TRP A 1 71 ? -1.989 2.685 -7.645 1.00 94.06 71 TRP A O 1
ATOM 554 N N . PHE A 1 72 ? 0.102 3.112 -8.334 1.00 91.12 72 PHE A N 1
ATOM 555 C CA . PHE A 1 72 ? 0.133 2.067 -9.347 1.00 91.12 72 PHE A CA 1
ATOM 556 C C . PHE A 1 72 ? -0.218 0.709 -8.735 1.00 91.12 72 PHE A C 1
ATOM 558 O O . PHE A 1 72 ? 0.367 0.292 -7.732 1.00 91.12 72 PHE A O 1
ATOM 565 N N . GLY A 1 73 ? -1.183 0.026 -9.351 1.00 89.81 73 GLY A N 1
ATOM 566 C CA . GLY A 1 73 ? -1.635 -1.289 -8.915 1.00 89.81 73 GLY A CA 1
ATOM 567 C C . GLY A 1 73 ? -2.522 -1.285 -7.669 1.00 89.81 73 GLY A C 1
ATOM 568 O O . GLY A 1 73 ? -3.014 -2.348 -7.307 1.00 89.81 73 GLY A O 1
ATOM 569 N N . VAL A 1 74 ? -2.771 -0.148 -7.015 1.00 93.81 74 VAL A N 1
ATOM 570 C CA . VAL A 1 74 ? -3.675 -0.084 -5.860 1.00 93.81 74 VAL A CA 1
ATOM 571 C C . VAL A 1 74 ? -5.109 0.099 -6.339 1.00 93.81 74 VAL A C 1
ATOM 573 O O . VAL A 1 74 ? -5.398 0.942 -7.182 1.00 93.81 74 VAL A O 1
ATOM 576 N N . SER A 1 75 ? -6.038 -0.689 -5.801 1.00 93.25 75 SER A N 1
ATOM 577 C CA . SER A 1 75 ? -7.471 -0.455 -5.986 1.00 93.25 75 SER A CA 1
ATOM 578 C C . SER A 1 75 ? -8.145 -0.301 -4.636 1.00 93.25 75 SER A C 1
ATOM 580 O O . SER A 1 75 ? -7.995 -1.142 -3.743 1.00 93.25 75 SER A O 1
ATOM 582 N N . CYS A 1 76 ? -8.910 0.776 -4.504 1.00 94.00 76 CYS A N 1
ATOM 583 C CA . CYS A 1 76 ? -9.674 1.076 -3.307 1.00 94.00 76 CYS A CA 1
ATOM 584 C C . CYS A 1 76 ? -11.164 0.823 -3.517 1.00 94.00 76 CYS A C 1
ATOM 586 O O . CYS A 1 76 ? -11.706 1.055 -4.596 1.00 94.00 76 CYS A O 1
ATOM 588 N N . GLY A 1 77 ? -11.818 0.353 -2.461 1.00 89.88 77 GLY A N 1
ATOM 589 C CA . GLY A 1 77 ? -13.266 0.302 -2.347 1.00 89.88 77 GLY A CA 1
ATOM 590 C C . GLY A 1 77 ? -13.815 1.567 -1.689 1.00 89.88 77 GLY A C 1
ATOM 591 O O . GLY A 1 77 ? -13.209 2.639 -1.724 1.00 89.88 77 GLY A O 1
ATOM 592 N N . LEU A 1 78 ? -14.973 1.424 -1.044 1.00 89.88 78 LEU A N 1
ATOM 593 C CA . LEU A 1 78 ? -15.589 2.499 -0.270 1.00 89.88 78 LEU A CA 1
ATOM 594 C C . LEU A 1 78 ? -14.662 2.957 0.869 1.00 89.88 78 LEU A C 1
ATOM 596 O O . LEU A 1 78 ? -13.920 2.160 1.445 1.00 89.88 78 LEU A O 1
ATOM 600 N N . ASN A 1 79 ? -14.728 4.247 1.203 1.00 87.31 79 ASN A N 1
ATOM 601 C CA . ASN A 1 79 ? -13.946 4.883 2.273 1.00 87.31 79 ASN A CA 1
ATOM 602 C C . ASN A 1 79 ? -12.419 4.809 2.078 1.00 87.31 79 ASN A C 1
ATOM 604 O O . ASN A 1 79 ? -11.677 4.750 3.057 1.00 87.31 79 ASN A O 1
ATOM 608 N N . SER A 1 80 ? -11.944 4.774 0.828 1.00 87.06 80 SER A N 1
ATOM 609 C CA . SER A 1 80 ? -10.513 4.685 0.493 1.00 87.06 80 SER A CA 1
ATOM 610 C C . SER A 1 80 ? -9.815 3.447 1.073 1.00 87.06 80 SER A C 1
ATOM 612 O O . SER A 1 80 ? -8.591 3.428 1.220 1.00 87.06 80 SER A O 1
ATOM 614 N N . ARG A 1 81 ? -10.584 2.399 1.396 1.00 90.94 81 ARG A N 1
ATOM 615 C CA . ARG A 1 81 ? -10.053 1.124 1.879 1.00 90.94 81 ARG A CA 1
ATOM 616 C C . ARG A 1 81 ? -9.421 0.371 0.721 1.00 90.94 81 ARG A C 1
ATOM 618 O O . ARG A 1 81 ? -10.092 0.142 -0.283 1.00 90.94 81 ARG A O 1
ATOM 625 N N . VAL A 1 82 ? -8.179 -0.071 0.860 1.00 91.00 82 VAL A N 1
ATOM 626 C CA . VAL A 1 82 ? -7.533 -0.895 -0.173 1.00 91.00 82 VAL A CA 1
ATOM 627 C C . VAL A 1 82 ? -8.201 -2.269 -0.215 1.00 91.00 82 VAL A C 1
ATOM 629 O O . VAL A 1 82 ? -8.271 -2.962 0.800 1.00 91.00 82 VAL A O 1
ATOM 632 N N . VAL A 1 83 ? -8.705 -2.658 -1.386 1.00 93.81 83 VAL A N 1
ATOM 633 C CA . VAL A 1 83 ? -9.394 -3.944 -1.604 1.00 93.81 83 VAL A CA 1
ATOM 634 C C . VAL A 1 83 ? -8.592 -4.900 -2.480 1.00 93.81 83 VAL A C 1
ATOM 636 O O . VAL A 1 83 ? -8.777 -6.111 -2.380 1.00 93.81 83 VAL A O 1
ATOM 639 N N . SER A 1 84 ? -7.677 -4.387 -3.304 1.00 90.50 84 SER A N 1
ATOM 640 C CA . SER A 1 84 ? -6.775 -5.220 -4.100 1.00 90.50 84 SER A CA 1
ATOM 641 C C . SER A 1 84 ? -5.483 -4.499 -4.469 1.00 90.50 84 SER A C 1
ATOM 643 O O . SER A 1 84 ? -5.456 -3.276 -4.614 1.00 90.50 84 SER A O 1
ATOM 645 N N . LEU A 1 85 ? -4.426 -5.292 -4.653 1.00 91.25 85 LEU A N 1
ATOM 646 C CA . LEU A 1 85 ? -3.125 -4.872 -5.165 1.00 91.25 85 LEU A CA 1
ATOM 647 C C . LEU A 1 85 ? -2.784 -5.703 -6.402 1.00 91.25 85 LEU A C 1
ATOM 649 O O . LEU A 1 85 ? -2.794 -6.931 -6.343 1.00 91.25 85 LEU A O 1
ATOM 653 N N . ASN A 1 86 ? -2.482 -5.038 -7.511 1.00 88.12 86 ASN A N 1
ATOM 654 C CA . ASN A 1 86 ? -2.080 -5.641 -8.773 1.00 88.12 86 ASN A CA 1
ATOM 655 C C . ASN A 1 86 ? -0.688 -5.138 -9.169 1.00 88.12 86 ASN A C 1
ATOM 657 O O . ASN A 1 86 ? -0.542 -4.111 -9.830 1.00 88.12 86 ASN A O 1
ATOM 661 N N . ILE A 1 87 ? 0.338 -5.867 -8.737 1.00 84.69 87 ILE A N 1
ATOM 662 C CA . ILE A 1 87 ? 1.743 -5.555 -8.998 1.00 84.69 87 ILE A CA 1
ATOM 663 C C . ILE A 1 87 ? 2.285 -6.690 -9.864 1.00 84.69 87 ILE A C 1
ATOM 665 O O . ILE A 1 87 ? 2.497 -7.799 -9.381 1.00 84.69 87 ILE A O 1
ATOM 669 N N . THR A 1 88 ? 2.462 -6.437 -11.160 1.00 75.94 88 THR A N 1
ATOM 670 C CA . THR A 1 88 ? 3.007 -7.438 -12.087 1.00 75.94 88 THR A CA 1
ATOM 671 C C . THR A 1 88 ? 4.504 -7.202 -12.261 1.00 75.94 88 THR A C 1
ATOM 673 O O . THR A 1 88 ? 4.915 -6.171 -12.787 1.00 75.94 88 THR A O 1
ATOM 676 N N . GLY A 1 89 ? 5.328 -8.151 -11.811 1.00 64.06 89 GLY A N 1
ATOM 677 C CA . GLY A 1 89 ? 6.773 -8.119 -12.034 1.00 64.06 89 GLY A CA 1
ATOM 678 C C . GLY A 1 89 ? 7.133 -8.566 -13.453 1.00 64.06 89 GLY A C 1
ATOM 679 O O . GLY A 1 89 ? 6.675 -9.612 -13.908 1.00 64.06 89 GLY A O 1
ATOM 680 N N . GLY A 1 90 ? 7.982 -7.803 -14.145 1.00 54.25 90 GLY A N 1
ATOM 681 C CA . GLY A 1 90 ? 8.507 -8.120 -15.483 1.00 54.25 90 GLY A CA 1
ATOM 682 C C . GLY A 1 90 ? 9.572 -9.223 -15.485 1.00 54.25 90 GLY A C 1
ATOM 683 O O . GLY A 1 90 ? 10.639 -9.055 -16.072 1.00 54.25 90 GLY A O 1
ATOM 684 N N . GLY A 1 91 ? 9.327 -10.337 -14.793 1.00 51.16 91 GLY A N 1
ATOM 685 C CA . GLY A 1 91 ? 10.247 -11.471 -14.770 1.00 51.16 91 GLY A CA 1
ATOM 686 C C . GLY A 1 91 ? 10.295 -12.170 -16.129 1.00 51.16 91 GLY A C 1
ATOM 687 O O . GLY A 1 91 ? 9.268 -12.605 -16.646 1.00 51.16 91 GLY A O 1
ATOM 688 N N . ASN A 1 92 ? 11.487 -12.318 -16.714 1.00 48.69 92 ASN A N 1
ATOM 689 C CA . ASN A 1 92 ? 11.683 -13.211 -17.855 1.00 48.69 92 ASN A CA 1
ATOM 690 C C . ASN A 1 92 ? 11.466 -14.648 -17.361 1.00 48.69 92 ASN A C 1
ATOM 692 O O . ASN A 1 92 ? 12.282 -15.168 -16.600 1.00 48.69 92 ASN A O 1
ATOM 696 N N . ILE A 1 93 ? 10.357 -15.278 -17.750 1.00 57.62 93 ILE A N 1
ATOM 697 C CA . ILE A 1 93 ? 10.043 -16.661 -17.382 1.00 57.62 93 ILE A CA 1
ATOM 698 C C . ILE A 1 93 ? 10.973 -17.601 -18.168 1.00 57.62 93 ILE A C 1
ATOM 700 O O . ILE A 1 93 ? 10.571 -18.247 -19.132 1.00 57.62 93 ILE A O 1
ATOM 704 N N . ARG A 1 94 ? 12.254 -17.675 -17.788 1.00 58.50 94 ARG A N 1
ATOM 705 C CA . ARG A 1 94 ? 13.142 -18.759 -18.222 1.00 58.50 94 ARG A CA 1
ATOM 706 C C . ARG A 1 94 ? 13.070 -19.863 -17.184 1.00 58.50 94 ARG A C 1
ATOM 708 O O . ARG A 1 94 ? 13.722 -19.787 -16.153 1.00 58.50 94 ARG A O 1
ATOM 715 N N . SER A 1 95 ? 12.275 -20.883 -17.501 1.00 60.34 95 SER A N 1
ATOM 716 C CA . SER A 1 95 ? 12.294 -22.203 -16.867 1.00 60.34 95 SER A CA 1
ATOM 717 C C . SER A 1 95 ? 12.207 -22.184 -15.335 1.00 60.34 95 SER A C 1
ATOM 719 O O . SER A 1 95 ? 13.202 -22.374 -14.636 1.00 60.34 95 SER A O 1
ATOM 721 N N . PHE A 1 96 ? 10.995 -22.035 -14.801 1.00 55.22 96 PHE A N 1
ATOM 722 C CA . PHE A 1 96 ? 10.733 -22.381 -13.405 1.00 55.22 96 PHE A CA 1
ATOM 723 C C . PHE A 1 96 ? 10.821 -23.906 -13.238 1.00 55.22 96 PHE A C 1
ATOM 725 O O . PHE A 1 96 ? 9.929 -24.635 -13.664 1.00 55.22 96 PHE A O 1
ATOM 732 N N . THR A 1 97 ? 11.896 -24.408 -12.631 1.00 49.12 97 THR A N 1
ATOM 733 C CA . THR A 1 97 ? 11.900 -25.750 -12.039 1.00 49.12 97 THR A CA 1
ATOM 734 C C . THR A 1 97 ? 11.260 -25.686 -10.652 1.00 49.12 97 THR A C 1
ATOM 736 O O . THR A 1 97 ? 11.378 -24.685 -9.945 1.00 49.12 97 THR A O 1
ATOM 739 N N . CYS A 1 98 ? 10.577 -26.765 -10.255 1.00 48.88 98 CYS A N 1
ATOM 740 C CA . CYS A 1 98 ? 9.823 -26.878 -8.996 1.00 48.88 98 CYS A CA 1
ATOM 741 C C . CYS A 1 98 ? 10.652 -26.567 -7.729 1.00 48.88 98 CYS A C 1
ATOM 743 O O . CYS A 1 98 ? 10.084 -26.311 -6.676 1.00 48.88 98 CYS A O 1
ATOM 745 N N . SER A 1 99 ? 11.981 -26.545 -7.830 1.00 49.94 99 SER A N 1
ATOM 746 C CA . SER A 1 99 ? 12.928 -26.211 -6.762 1.00 49.94 99 SER A CA 1
ATOM 747 C C . SER A 1 99 ? 13.164 -24.707 -6.542 1.00 49.94 99 SER A C 1
ATOM 749 O O . SER A 1 99 ? 13.958 -24.352 -5.679 1.00 49.94 99 SER A O 1
ATOM 751 N N . LYS A 1 100 ? 12.508 -23.813 -7.299 1.00 52.66 100 LYS A N 1
ATOM 752 C CA . LYS A 1 100 ? 12.596 -22.346 -7.114 1.00 52.66 100 LYS A CA 1
ATOM 753 C C . LYS A 1 100 ? 11.274 -21.658 -6.742 1.00 52.66 100 LYS A C 1
ATOM 755 O O . LYS A 1 100 ? 11.181 -20.437 -6.812 1.00 52.66 100 LYS A O 1
ATOM 760 N N . LEU A 1 101 ? 10.257 -22.421 -6.339 1.00 53.22 101 LEU A N 1
ATOM 761 C CA . LEU A 1 101 ? 8.957 -21.877 -5.916 1.00 53.22 101 LEU A CA 1
ATOM 762 C C . LEU A 1 101 ? 8.900 -21.469 -4.434 1.00 53.22 101 LEU A C 1
ATOM 764 O O . LEU A 1 101 ? 7.922 -20.850 -4.023 1.00 53.22 101 LEU A O 1
ATOM 768 N N . ASP A 1 102 ? 9.943 -21.754 -3.654 1.00 50.91 102 ASP A N 1
ATOM 769 C CA . ASP A 1 102 ? 9.959 -21.487 -2.210 1.00 50.91 102 ASP A CA 1
ATOM 770 C C . ASP A 1 102 ? 10.475 -20.080 -1.843 1.00 50.91 102 ASP A C 1
ATOM 772 O O . ASP A 1 102 ? 10.473 -19.718 -0.670 1.00 50.91 102 ASP A O 1
ATOM 776 N N . GLU A 1 103 ? 10.899 -19.268 -2.823 1.00 58.53 103 GLU A N 1
ATOM 777 C CA . GLU A 1 103 ? 11.637 -18.017 -2.562 1.00 58.53 103 GLU A CA 1
ATOM 778 C C . GLU A 1 103 ? 11.030 -16.744 -3.179 1.00 58.53 103 GLU A C 1
ATOM 780 O O . GLU A 1 103 ? 11.688 -15.711 -3.232 1.00 58.53 103 GLU A O 1
ATOM 785 N N . PHE A 1 104 ? 9.755 -16.742 -3.580 1.00 48.25 104 PHE A N 1
ATOM 786 C CA . PHE A 1 104 ? 9.049 -15.464 -3.742 1.00 48.25 104 PHE A CA 1
ATOM 787 C C . PHE A 1 104 ? 7.669 -15.466 -3.083 1.00 48.25 104 PHE A C 1
ATOM 789 O O . PHE A 1 104 ? 6.810 -16.277 -3.444 1.00 48.25 104 PHE A O 1
ATOM 796 N N . PRO A 1 105 ? 7.417 -14.526 -2.149 1.00 51.03 105 PRO A N 1
ATOM 797 C CA . PRO A 1 105 ? 6.072 -14.212 -1.722 1.00 51.03 105 PRO A CA 1
ATOM 798 C C . PRO A 1 105 ? 5.390 -13.481 -2.883 1.00 51.03 105 PRO A C 1
ATOM 800 O O . PRO A 1 105 ? 5.957 -12.560 -3.462 1.00 51.03 105 PRO A O 1
ATOM 803 N N . LEU A 1 106 ? 4.150 -13.867 -3.182 1.00 55.88 106 LEU A N 1
ATOM 804 C CA . LEU A 1 106 ? 3.249 -13.238 -4.161 1.00 55.88 106 LEU A CA 1
ATOM 805 C C . LEU A 1 106 ? 3.349 -13.702 -5.623 1.00 55.88 106 LEU A C 1
ATOM 807 O O . LEU A 1 106 ? 3.396 -12.882 -6.534 1.00 55.88 106 LEU A O 1
ATOM 811 N N . PHE A 1 107 ? 3.190 -15.004 -5.869 1.00 49.59 107 PHE A N 1
ATOM 812 C CA . PHE A 1 107 ? 2.554 -15.457 -7.111 1.00 49.59 107 PHE A CA 1
ATOM 813 C C . PHE A 1 107 ? 1.429 -16.444 -6.803 1.00 49.59 107 PHE A C 1
ATOM 815 O O . PHE A 1 107 ? 1.568 -17.373 -6.010 1.00 49.59 107 PHE A O 1
ATOM 822 N N . GLY A 1 108 ? 0.259 -16.140 -7.360 1.00 54.25 108 GLY A N 1
ATOM 823 C CA . GLY A 1 108 ? -1.022 -16.676 -6.945 1.00 54.25 108 GLY A CA 1
ATOM 824 C C . GLY A 1 108 ? -1.305 -18.091 -7.432 1.00 54.25 108 GLY A C 1
ATOM 825 O O . GLY A 1 108 ? -1.142 -18.413 -8.600 1.00 54.25 108 GLY A O 1
ATOM 826 N N . TYR A 1 109 ? -1.854 -18.888 -6.526 1.00 50.31 109 TYR A N 1
ATOM 827 C CA . TYR A 1 109 ? -3.110 -19.609 -6.714 1.00 50.31 109 TYR A CA 1
ATOM 828 C C . TYR A 1 109 ? -3.624 -19.917 -5.307 1.00 50.31 109 TYR A C 1
ATOM 830 O O . TYR A 1 109 ? -2.844 -20.284 -4.430 1.00 50.31 109 TYR A O 1
ATOM 838 N N . GLY A 1 110 ? -4.912 -19.701 -5.046 1.00 50.12 110 GLY A N 1
ATOM 839 C CA . GLY A 1 110 ? -5.487 -19.872 -3.714 1.00 50.12 110 GLY A CA 1
ATOM 840 C C . GLY A 1 110 ? -5.285 -21.290 -3.180 1.00 50.12 110 GLY A C 1
ATOM 841 O O . GLY A 1 110 ? -6.055 -22.193 -3.502 1.00 50.12 110 GLY A O 1
ATOM 842 N N . ILE A 1 111 ? -4.285 -21.490 -2.322 1.00 50.84 111 ILE A N 1
ATOM 843 C CA . ILE A 1 111 ? -4.134 -22.739 -1.586 1.00 50.84 111 ILE A CA 1
ATOM 844 C C . ILE A 1 111 ? -5.066 -22.666 -0.376 1.00 50.84 111 ILE A C 1
ATOM 846 O O . ILE A 1 111 ? -4.708 -22.161 0.688 1.00 50.84 111 ILE A O 1
ATOM 850 N N . ARG A 1 112 ? -6.272 -23.221 -0.516 1.00 55.59 112 ARG A N 1
ATOM 851 C CA . ARG A 1 112 ? -7.048 -23.668 0.646 1.00 55.59 112 ARG A CA 1
ATOM 852 C C . ARG A 1 112 ? -6.305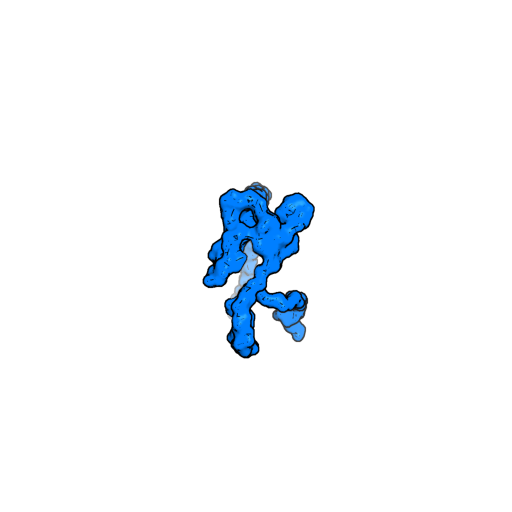 -24.857 1.264 1.00 55.59 112 ARG A C 1
ATOM 854 O O . ARG A 1 112 ? -6.578 -26.008 0.933 1.00 55.59 112 ARG A O 1
ATOM 861 N N . LYS A 1 113 ? -5.320 -24.602 2.134 1.00 52.72 113 LYS A N 1
ATOM 862 C CA . LYS A 1 113 ? -4.821 -25.652 3.031 1.00 52.72 113 LYS A CA 1
ATOM 863 C C . LYS A 1 113 ? -5.878 -25.842 4.110 1.00 52.72 113 LYS A C 1
ATOM 865 O O . LYS A 1 113 ? -5.967 -25.067 5.054 1.00 52.72 113 LYS A O 1
ATOM 870 N N . ASN A 1 114 ? -6.710 -26.863 3.941 1.00 46.84 114 ASN A N 1
ATOM 871 C CA . ASN A 1 114 ? -7.573 -27.334 5.015 1.00 46.84 114 ASN A CA 1
ATOM 872 C C . ASN A 1 114 ? -6.646 -27.853 6.125 1.00 46.84 114 ASN A C 1
ATOM 874 O O . ASN A 1 114 ? -5.862 -28.774 5.889 1.00 46.84 114 ASN A O 1
ATOM 878 N N . VAL A 1 115 ? -6.734 -27.257 7.315 1.00 54.84 115 VAL A N 1
ATOM 879 C CA . VAL A 1 115 ? -5.902 -27.563 8.497 1.00 54.84 115 VAL A CA 1
ATOM 880 C C . VAL A 1 115 ? -5.974 -29.044 8.919 1.00 54.84 115 VAL A C 1
ATOM 882 O O . VAL A 1 115 ? -5.085 -29.550 9.591 1.00 54.84 115 VAL A O 1
ATOM 885 N N . TRP A 1 116 ? -6.968 -29.792 8.443 1.00 47.81 116 TRP A N 1
ATOM 886 C CA . TRP A 1 116 ? -7.198 -31.194 8.796 1.00 47.81 116 TRP A CA 1
ATOM 887 C C . TRP A 1 116 ? -6.211 -32.206 8.194 1.00 47.81 116 TRP A C 1
ATOM 889 O O . TRP A 1 116 ? -6.221 -33.354 8.612 1.00 47.81 116 TRP A O 1
ATOM 899 N N . ARG A 1 117 ? -5.357 -31.836 7.225 1.00 46.84 117 ARG A N 1
ATOM 900 C CA . ARG A 1 117 ? -4.391 -32.794 6.636 1.00 46.84 117 ARG A CA 1
ATOM 901 C C . ARG A 1 117 ? -3.046 -32.855 7.377 1.00 46.84 117 ARG A C 1
ATOM 903 O O . ARG A 1 117 ? -2.235 -33.718 7.072 1.00 46.84 117 ARG A O 1
ATOM 910 N N . VAL A 1 118 ? -2.790 -31.961 8.338 1.00 53.03 118 VAL A N 1
ATOM 911 C CA . VAL A 1 118 ? -1.525 -31.955 9.110 1.00 53.03 118 VAL A CA 1
ATOM 912 C C . VAL A 1 118 ? -1.595 -32.803 10.385 1.00 53.03 118 VAL A C 1
ATOM 914 O O . VAL A 1 118 ? -0.567 -33.080 10.990 1.00 53.03 118 VAL A O 1
ATOM 917 N N . MET A 1 119 ? -2.790 -33.248 10.776 1.00 41.38 119 MET A N 1
ATOM 918 C CA . MET A 1 119 ? -3.000 -34.199 11.867 1.00 41.38 119 MET A CA 1
ATOM 919 C C . MET A 1 119 ? -3.500 -35.503 11.250 1.00 41.38 119 MET A C 1
ATOM 921 O O . MET A 1 119 ? -4.702 -35.698 11.093 1.00 41.38 119 MET A O 1
ATOM 925 N N . GLY A 1 120 ? -2.566 -36.341 10.800 1.00 47.53 120 GLY A N 1
ATOM 926 C CA . GLY A 1 120 ? -2.883 -37.674 10.297 1.00 47.53 120 GLY A CA 1
ATOM 927 C C . GLY A 1 120 ? -3.630 -38.491 11.352 1.00 47.53 120 GLY A C 1
ATOM 928 O O . GLY A 1 120 ? -3.139 -38.650 12.469 1.00 47.53 120 GLY A O 1
ATOM 929 N N . PHE A 1 121 ? -4.812 -38.977 10.976 1.00 46.22 121 PHE A N 1
ATOM 930 C CA . PHE A 1 121 ? -5.226 -40.321 11.366 1.00 46.22 121 PHE A CA 1
ATOM 931 C C . PHE A 1 121 ? -4.410 -41.333 10.560 1.00 46.22 121 PHE A C 1
ATOM 933 O O . PHE A 1 121 ? -4.091 -41.011 9.389 1.00 46.22 121 PHE A O 1
#

Sequence (121 aa):
MGSSLTIKCHHNPQKPSSPIHFFTLLCIFLLNVAAASKSDKSALMEFKNSVSDPFGVLWSWDSSNSDHCSWFGVSCGLNSRVVSLNITGGGNIRSFTCSKLDEFPLFGYGIRKNVWRVMGF

InterPro domains:
  IPR013210 Leucine-rich repeat-containing N-terminal, plant-type [PF08263] (38-76)
  IPR032675 Leucine-rich repeat domain superfamily [G3DSA:3.80.10.10] (36-107)
  IPR053211 DNA damage-repair/toleration-associated protein [PTHR48060] (20-93)

Organism: Nepenthes gracilis (NCBI:txid150966)

Secondary structure (DSSP, 8-state):
--------------PPPPHHHHHHHHHHHHHHHHHT---HHHHHHHHHHHS--TT-TTTT--TT-S-GGGSTTEEE-GGG-EEEE------------GGGTTS-S---------GGGSS--